Protein AF-A0A3D9LJ90-F1 (afdb_monomer)

Structure (mmCIF, N/CA/C/O backbone):
data_AF-A0A3D9LJ90-F1
#
_entry.id   AF-A0A3D9LJ90-F1
#
loop_
_atom_site.group_PDB
_atom_site.id
_atom_site.type_symbol
_atom_site.label_atom_id
_atom_site.label_alt_id
_atom_site.label_comp_id
_atom_site.label_asym_id
_atom_site.label_entity_id
_atom_site.label_seq_id
_atom_site.pdbx_PDB_ins_code
_atom_site.Cartn_x
_atom_site.Cartn_y
_atom_site.Cartn_z
_atom_site.occupancy
_atom_site.B_iso_or_equiv
_atom_site.auth_seq_id
_atom_site.auth_comp_id
_atom_site.auth_asym_id
_atom_site.auth_atom_id
_atom_site.pdbx_PDB_model_num
ATOM 1 N N . MET A 1 1 ? -1.440 -0.979 -10.809 1.00 59.88 1 MET A N 1
ATOM 2 C CA . MET A 1 1 ? -0.426 -0.053 -10.254 1.00 59.88 1 MET A CA 1
ATOM 3 C C . MET A 1 1 ? -0.822 0.380 -8.851 1.00 59.88 1 MET A C 1
ATOM 5 O O . MET A 1 1 ? 0.051 0.449 -8.005 1.00 59.88 1 MET A O 1
ATOM 9 N N . ASP A 1 2 ? -2.115 0.566 -8.587 1.00 77.44 2 ASP A N 1
ATOM 10 C CA . ASP A 1 2 ? -2.668 0.981 -7.286 1.00 77.44 2 ASP A CA 1
ATOM 11 C C . ASP A 1 2 ? -2.210 0.105 -6.104 1.00 77.44 2 ASP A C 1
ATOM 13 O O . ASP A 1 2 ? -1.869 0.631 -5.050 1.00 77.44 2 ASP A O 1
ATOM 17 N N . VAL A 1 3 ? -2.060 -1.210 -6.318 1.00 85.06 3 VAL A N 1
ATOM 18 C CA . VAL A 1 3 ? -1.510 -2.146 -5.317 1.00 85.06 3 VAL A CA 1
ATOM 19 C C . VAL A 1 3 ? -0.046 -1.838 -4.962 1.00 85.06 3 VAL A C 1
ATOM 21 O O . VAL A 1 3 ? 0.328 -1.920 -3.799 1.00 85.06 3 VAL A O 1
ATOM 24 N N . LEU A 1 4 ? 0.801 -1.433 -5.918 1.00 86.31 4 LEU A N 1
ATOM 25 C CA . LEU A 1 4 ? 2.190 -1.041 -5.616 1.00 86.31 4 LEU A CA 1
ATOM 26 C C . LEU A 1 4 ? 2.243 0.235 -4.782 1.00 86.31 4 LEU A C 1
ATOM 28 O O . LEU A 1 4 ? 3.058 0.345 -3.867 1.00 86.31 4 LEU A O 1
ATOM 32 N N . GLU A 1 5 ? 1.372 1.191 -5.089 1.00 85.31 5 GLU A N 1
ATOM 33 C CA . GLU A 1 5 ? 1.233 2.397 -4.283 1.00 85.31 5 GLU A CA 1
ATOM 34 C C . GLU A 1 5 ? 0.744 2.053 -2.871 1.00 85.31 5 GLU A C 1
ATOM 36 O O . GLU A 1 5 ? 1.328 2.526 -1.897 1.00 85.31 5 GLU A O 1
ATOM 41 N N . ASP A 1 6 ? -0.250 1.170 -2.746 1.00 86.31 6 ASP A N 1
ATOM 42 C CA . ASP A 1 6 ? -0.743 0.683 -1.455 1.00 86.31 6 ASP A CA 1
ATOM 43 C C . ASP A 1 6 ? 0.354 0.002 -0.640 1.00 86.31 6 ASP A C 1
ATOM 45 O O . ASP A 1 6 ? 0.457 0.252 0.562 1.00 86.31 6 ASP A O 1
ATOM 49 N N . ILE A 1 7 ? 1.218 -0.801 -1.271 1.00 87.81 7 ILE A N 1
ATOM 50 C CA . ILE A 1 7 ? 2.355 -1.447 -0.601 1.00 87.81 7 ILE A CA 1
ATOM 51 C C . ILE A 1 7 ? 3.276 -0.378 -0.003 1.00 87.81 7 ILE A C 1
ATOM 53 O O . ILE A 1 7 ? 3.633 -0.449 1.176 1.00 87.81 7 ILE A O 1
ATOM 57 N N . VAL A 1 8 ? 3.636 0.639 -0.790 1.00 85.88 8 VAL A N 1
ATOM 58 C CA . VAL A 1 8 ? 4.549 1.706 -0.354 1.00 85.88 8 VAL A CA 1
ATOM 59 C C . VAL A 1 8 ? 3.926 2.559 0.749 1.00 85.88 8 VAL A C 1
ATOM 61 O O . VAL A 1 8 ? 4.562 2.784 1.780 1.00 85.88 8 VAL A O 1
ATOM 64 N N . LEU A 1 9 ? 2.685 3.017 0.571 1.00 83.06 9 LEU A N 1
ATOM 65 C CA . LEU A 1 9 ? 1.989 3.854 1.553 1.00 83.06 9 LEU A CA 1
ATOM 66 C C . LEU A 1 9 ? 1.747 3.105 2.866 1.00 83.06 9 LEU A C 1
ATOM 68 O O . LEU A 1 9 ? 1.938 3.669 3.946 1.00 83.06 9 LEU A O 1
ATOM 72 N N . THR A 1 10 ? 1.396 1.820 2.786 1.00 84.56 10 THR A N 1
ATOM 73 C CA . THR A 1 10 ? 1.186 0.973 3.965 1.00 84.56 10 THR A CA 1
ATOM 74 C C . THR A 1 10 ? 2.485 0.781 4.714 1.00 84.56 10 THR A C 1
ATOM 76 O O . THR A 1 10 ? 2.557 1.076 5.903 1.00 84.56 10 THR A O 1
ATOM 79 N N . ARG A 1 11 ? 3.555 0.401 4.014 1.00 85.75 11 ARG A N 1
ATOM 80 C CA . ARG A 1 11 ? 4.881 0.258 4.615 1.00 85.75 11 ARG A CA 1
ATOM 81 C C . ARG A 1 11 ? 5.347 1.561 5.268 1.00 85.75 11 ARG A C 1
ATOM 83 O O . ARG A 1 11 ? 5.872 1.521 6.378 1.00 85.75 11 ARG A O 1
ATOM 90 N N . ASN A 1 12 ? 5.146 2.706 4.617 1.00 82.25 12 ASN A N 1
ATOM 91 C CA . ASN A 1 12 ? 5.515 4.009 5.176 1.00 82.25 12 ASN A CA 1
ATOM 92 C C . ASN A 1 12 ? 4.720 4.340 6.445 1.00 82.25 12 ASN A C 1
ATOM 94 O O . ASN A 1 12 ? 5.310 4.804 7.416 1.00 82.25 12 ASN A O 1
ATOM 98 N N . SER A 1 13 ? 3.417 4.051 6.463 1.00 78.50 13 SER A N 1
ATOM 99 C CA . SER A 1 13 ? 2.554 4.271 7.633 1.00 78.50 13 SER A CA 1
ATOM 100 C C . SER A 1 13 ? 2.981 3.425 8.836 1.00 78.50 13 SER A C 1
ATOM 102 O O . SER A 1 13 ? 2.991 3.910 9.964 1.00 78.50 13 SER A O 1
ATOM 104 N N . ILE A 1 14 ? 3.396 2.178 8.591 1.00 80.56 14 ILE A N 1
ATOM 105 C CA . ILE A 1 14 ? 3.900 1.273 9.633 1.00 80.56 14 ILE A CA 1
ATOM 106 C C . ILE A 1 14 ? 5.236 1.770 10.194 1.00 80.56 14 ILE A C 1
ATOM 108 O O . ILE A 1 14 ? 5.447 1.750 11.400 1.00 80.56 14 ILE A O 1
ATOM 112 N N . GLN A 1 15 ? 6.148 2.214 9.328 1.00 79.31 15 GLN A N 1
ATOM 113 C CA . GLN A 1 15 ? 7.474 2.662 9.756 1.00 79.31 15 GLN A CA 1
ATOM 114 C C . GLN A 1 15 ? 7.491 4.000 10.485 1.00 79.31 15 GLN A C 1
ATOM 116 O O . GLN A 1 15 ? 8.378 4.234 11.303 1.00 79.31 15 GLN A O 1
ATOM 121 N N . HIS A 1 16 ? 6.556 4.883 10.156 1.00 75.69 16 HIS A N 1
ATOM 122 C CA . HIS A 1 16 ? 6.471 6.220 10.731 1.00 75.69 16 HIS A CA 1
ATOM 123 C C . HIS A 1 16 ? 5.329 6.346 11.741 1.00 75.69 16 HIS A C 1
ATOM 125 O O . HIS A 1 16 ? 4.818 7.448 11.894 1.00 75.69 16 HIS A O 1
ATOM 131 N N . GLU A 1 17 ? 4.952 5.228 12.381 1.00 66.75 17 GLU A N 1
ATOM 132 C CA . GLU A 1 17 ? 3.908 5.075 13.408 1.00 66.75 17 GLU A CA 1
ATOM 133 C C . GLU A 1 17 ? 2.854 6.187 13.402 1.00 66.75 17 GLU A C 1
ATOM 135 O O . GLU A 1 17 ? 3.001 7.230 14.038 1.00 66.75 17 GLU A O 1
ATOM 140 N N . VAL A 1 18 ? 1.739 5.929 12.716 1.00 67.62 18 VAL A N 1
ATOM 141 C CA . VAL A 1 18 ? 0.588 6.849 12.680 1.00 67.62 18 VAL A CA 1
ATOM 142 C C . VAL A 1 18 ? 0.050 7.150 14.090 1.00 67.62 18 VAL A C 1
ATOM 144 O O . VAL A 1 18 ? -0.534 8.207 14.320 1.00 67.62 18 VAL A O 1
ATOM 147 N N . GLU A 1 19 ? 0.256 6.239 15.045 1.00 66.25 19 GLU A N 1
ATOM 148 C CA . GLU A 1 19 ? -0.187 6.373 16.430 1.00 66.25 19 GLU A CA 1
ATOM 149 C C . GLU A 1 19 ? 0.823 5.719 17.393 1.00 66.25 19 GLU A C 1
ATOM 151 O O . GLU A 1 19 ? 1.175 4.557 17.215 1.00 66.25 19 GLU A O 1
ATOM 156 N N . LEU A 1 20 ? 1.236 6.435 18.448 1.00 64.62 20 LEU A N 1
ATOM 157 C CA . LEU A 1 20 ? 2.211 5.958 19.451 1.00 64.62 20 LEU A CA 1
ATOM 158 C C . LEU A 1 20 ? 1.628 4.957 20.471 1.00 64.62 20 LEU A C 1
ATOM 160 O O . LEU A 1 20 ? 2.362 4.348 21.246 1.00 64.62 20 LEU A O 1
ATOM 164 N N . THR A 1 21 ? 0.302 4.846 20.553 1.00 65.06 21 THR A N 1
ATOM 165 C CA . THR A 1 21 ? -0.414 4.096 21.604 1.00 65.06 21 THR A CA 1
ATOM 166 C C . THR A 1 21 ? -0.860 2.702 21.159 1.00 65.06 21 THR A C 1
ATOM 168 O O . THR A 1 21 ? -1.344 1.925 21.984 1.00 65.06 21 THR A O 1
ATOM 171 N N . SER A 1 22 ? -0.704 2.363 19.877 1.00 65.19 22 SER A N 1
ATOM 172 C CA . SER A 1 22 ? -1.150 1.096 19.296 1.00 65.19 22 SER A CA 1
ATOM 173 C C . SER A 1 22 ? 0.038 0.255 18.843 1.00 65.19 22 SER A C 1
ATOM 175 O O . SER A 1 22 ? 0.892 0.717 18.101 1.00 65.19 22 SER A O 1
ATOM 177 N N . MET A 1 23 ? 0.047 -1.027 19.218 1.00 67.38 23 MET A N 1
ATOM 178 C CA . MET A 1 23 ? 1.009 -2.006 18.689 1.00 67.38 23 MET A CA 1
ATOM 179 C C . MET A 1 23 ? 0.579 -2.610 17.343 1.00 67.38 23 MET A C 1
ATOM 181 O O . MET A 1 23 ? 1.315 -3.408 16.763 1.00 67.38 23 MET A O 1
ATOM 185 N N . ARG A 1 24 ? -0.633 -2.299 16.862 1.00 70.12 24 ARG A N 1
ATOM 186 C CA . ARG A 1 24 ? -1.124 -2.792 15.571 1.00 70.12 24 ARG A CA 1
ATOM 187 C C . ARG A 1 24 ? -0.697 -1.849 14.448 1.00 70.12 24 ARG A C 1
ATOM 189 O O . ARG A 1 24 ? -0.882 -0.640 14.606 1.00 70.12 24 ARG A O 1
ATOM 196 N N . PRO A 1 25 ? -0.207 -2.382 13.313 1.00 71.81 25 PRO A N 1
ATOM 197 C CA . PRO A 1 25 ? 0.098 -1.560 12.158 1.00 71.81 25 PRO A CA 1
ATOM 198 C C . PRO A 1 25 ? -1.180 -0.878 11.653 1.00 71.81 25 PRO A C 1
ATOM 200 O O . PRO A 1 25 ? -2.208 -1.527 11.447 1.00 71.81 25 PRO A O 1
ATOM 203 N N . ARG A 1 26 ? -1.110 0.441 11.478 1.00 74.12 26 ARG A N 1
ATOM 204 C CA . ARG A 1 26 ? -2.214 1.275 10.993 1.00 74.12 26 ARG A CA 1
ATOM 205 C C . ARG A 1 26 ? -1.851 1.936 9.672 1.00 74.12 26 ARG A C 1
ATOM 207 O O . ARG A 1 26 ? -0.673 2.157 9.386 1.00 74.12 26 ARG A O 1
ATOM 214 N N . HIS A 1 27 ? -2.867 2.256 8.879 1.00 71.50 27 HIS A N 1
ATOM 215 C CA . HIS A 1 27 ? -2.694 2.950 7.609 1.00 71.50 27 HIS A CA 1
ATOM 216 C C . HIS A 1 27 ? -3.064 4.430 7.750 1.00 71.50 27 HIS A C 1
ATOM 218 O O . HIS A 1 27 ? -4.095 4.756 8.339 1.00 71.50 27 HIS A O 1
ATOM 224 N N . ALA A 1 28 ? -2.223 5.326 7.229 1.00 64.50 28 ALA A N 1
ATOM 225 C CA . ALA A 1 28 ? -2.569 6.737 7.107 1.00 64.50 28 ALA A CA 1
ATOM 226 C C . ALA A 1 28 ? -3.512 6.943 5.915 1.00 64.50 28 ALA A C 1
ATOM 228 O O . ALA A 1 28 ? -3.366 6.289 4.882 1.00 64.50 28 ALA A O 1
ATOM 229 N N . ASP A 1 29 ? -4.474 7.851 6.068 1.00 61.41 29 ASP A N 1
ATOM 230 C CA . ASP A 1 29 ? -5.514 8.076 5.068 1.00 61.41 29 ASP A CA 1
ATOM 231 C C . ASP A 1 29 ? -4.928 8.558 3.730 1.00 61.41 29 ASP A C 1
ATOM 233 O O . ASP A 1 29 ? -3.978 9.353 3.687 1.00 61.41 29 ASP A O 1
ATOM 237 N N . ARG A 1 30 ? -5.520 8.108 2.619 1.00 59.22 30 ARG A N 1
ATOM 238 C CA . ARG A 1 30 ? -5.280 8.739 1.315 1.00 59.22 30 ARG A CA 1
ATOM 239 C C . ARG A 1 30 ? -6.059 10.056 1.258 1.00 59.22 30 ARG A C 1
ATOM 241 O O . ARG A 1 30 ? -6.969 10.306 2.041 1.00 59.22 30 ARG A O 1
ATOM 248 N N . LYS A 1 31 ? -5.695 10.943 0.325 1.00 57.19 31 LYS A N 1
ATOM 249 C CA . LYS A 1 31 ? -6.401 12.225 0.145 1.00 57.19 31 LYS A CA 1
ATOM 250 C C . LYS A 1 31 ? -7.919 11.993 0.007 1.00 57.19 31 LYS A C 1
ATOM 252 O O . LYS A 1 31 ? -8.298 11.026 -0.656 1.00 57.19 31 LYS A O 1
ATOM 257 N N . PRO A 1 32 ? -8.774 12.888 0.540 1.00 55.44 32 PRO A N 1
ATOM 258 C CA . PRO A 1 32 ? -10.223 12.777 0.392 1.00 55.44 32 PRO A CA 1
ATOM 259 C C . PRO A 1 32 ? -10.628 12.527 -1.069 1.00 55.44 32 PRO A C 1
ATOM 261 O O . PRO A 1 32 ? -10.197 13.257 -1.964 1.00 55.44 32 PRO A O 1
ATOM 264 N N . GLY A 1 33 ? -11.429 11.484 -1.305 1.00 59.53 33 GLY A N 1
ATOM 265 C CA . GLY A 1 33 ? -11.871 11.064 -2.642 1.00 59.53 33 GLY A CA 1
ATOM 266 C C . GLY A 1 33 ? -10.970 10.045 -3.354 1.00 59.53 33 GLY A C 1
ATOM 267 O O . GLY A 1 33 ? -11.294 9.639 -4.468 1.00 59.53 33 GLY A O 1
ATOM 268 N N . ALA A 1 34 ? -9.863 9.616 -2.744 1.00 65.88 34 ALA A N 1
ATOM 269 C CA . ALA A 1 34 ? -9.075 8.490 -3.238 1.00 65.88 34 ALA A CA 1
ATOM 270 C C . ALA A 1 34 ? -9.719 7.142 -2.872 1.00 65.88 34 ALA A C 1
ATOM 272 O O . ALA A 1 34 ? -10.428 7.029 -1.872 1.00 65.88 34 ALA A O 1
ATOM 273 N N . ALA A 1 35 ? -9.445 6.110 -3.674 1.00 70.56 35 ALA A N 1
ATOM 274 C CA . ALA A 1 35 ? -9.876 4.753 -3.361 1.00 70.56 35 ALA A CA 1
ATOM 275 C C . ALA A 1 35 ? -9.187 4.242 -2.074 1.00 70.56 35 ALA A C 1
ATOM 277 O O . ALA A 1 35 ? -7.983 4.493 -1.900 1.00 70.56 35 ALA A O 1
ATOM 278 N N . PRO A 1 36 ? -9.915 3.520 -1.196 1.00 73.62 36 PRO A N 1
ATOM 279 C CA . PRO A 1 36 ? -9.334 2.884 -0.017 1.00 73.62 36 PRO A CA 1
ATOM 280 C C . PRO A 1 36 ? -8.179 1.952 -0.399 1.00 73.62 36 PRO A C 1
ATOM 282 O O . PRO A 1 36 ? -8.199 1.340 -1.468 1.00 73.62 36 PRO A O 1
ATOM 285 N N . SER A 1 37 ? -7.173 1.848 0.471 1.00 82.31 37 SER A N 1
ATOM 286 C CA . SER A 1 37 ? -6.086 0.881 0.282 1.00 82.31 37 SER A CA 1
ATOM 287 C C . SER A 1 37 ? -6.621 -0.548 0.355 1.00 82.31 37 SER A C 1
ATOM 289 O O . SER A 1 37 ? -7.470 -0.857 1.194 1.00 82.31 37 SER A O 1
ATOM 291 N N . VAL A 1 38 ? -6.089 -1.434 -0.491 1.00 83.88 38 VAL A N 1
ATOM 292 C CA . VAL A 1 38 ? -6.463 -2.861 -0.505 1.00 83.88 38 VAL A CA 1
ATOM 293 C C . VAL A 1 38 ? -6.086 -3.609 0.779 1.00 83.88 38 VAL A C 1
ATOM 295 O O . VAL A 1 38 ? -6.558 -4.721 0.995 1.00 83.88 38 VAL A O 1
ATOM 298 N N . PHE A 1 39 ? -5.240 -3.020 1.630 1.00 85.31 39 PHE A N 1
ATOM 299 C CA . PHE A 1 39 ? -4.797 -3.615 2.895 1.00 85.31 39 PHE A CA 1
ATOM 300 C C . PHE A 1 39 ? -5.601 -3.153 4.111 1.00 85.31 39 PHE A C 1
ATOM 302 O O . PHE A 1 39 ? -5.217 -3.457 5.240 1.00 85.31 39 PHE A O 1
ATOM 309 N N . LEU A 1 40 ? -6.662 -2.372 3.921 1.00 83.19 40 LEU A N 1
ATOM 310 C CA . LEU A 1 40 ? -7.530 -1.979 5.025 1.00 83.19 40 LEU A CA 1
ATOM 311 C C . LEU A 1 40 ? -8.488 -3.113 5.387 1.00 83.19 40 LEU A C 1
ATOM 313 O O . LEU A 1 40 ? -8.984 -3.823 4.512 1.00 83.19 40 LEU A O 1
ATOM 317 N N . ASP A 1 41 ? -8.787 -3.254 6.677 1.00 80.62 41 ASP A N 1
ATOM 318 C CA . ASP A 1 41 ? -9.864 -4.140 7.110 1.00 80.62 41 ASP A CA 1
ATOM 319 C C . ASP A 1 41 ? -11.211 -3.644 6.554 1.00 80.62 41 ASP A C 1
ATOM 321 O O . ASP A 1 41 ? -11.654 -2.531 6.845 1.00 80.62 41 ASP A O 1
ATOM 325 N N . ALA A 1 42 ? -11.866 -4.476 5.740 1.00 75.12 42 ALA A N 1
ATOM 326 C CA . ALA A 1 42 ? -13.109 -4.118 5.059 1.00 75.12 42 ALA A CA 1
ATOM 327 C C . ALA A 1 42 ? -14.240 -3.760 6.037 1.00 75.12 42 ALA A C 1
ATOM 329 O O . ALA A 1 42 ? -15.028 -2.861 5.754 1.00 75.12 42 ALA A O 1
ATOM 330 N N . SER A 1 43 ? -14.295 -4.415 7.200 1.00 75.94 43 SER A N 1
ATOM 331 C CA . SER A 1 43 ? -15.313 -4.132 8.214 1.00 75.94 43 SER A CA 1
ATOM 332 C C . SER A 1 43 ? -15.071 -2.785 8.897 1.00 75.94 43 SER A C 1
ATOM 334 O O . SER A 1 43 ? -16.015 -2.034 9.138 1.00 75.94 43 SER A O 1
ATOM 336 N N . GLU A 1 44 ? -13.808 -2.424 9.141 1.00 75.25 44 GLU A N 1
ATOM 337 C CA . GLU A 1 44 ? -13.451 -1.107 9.679 1.00 75.25 44 GLU A CA 1
ATOM 338 C C . GLU A 1 44 ? -13.705 0.000 8.648 1.00 75.25 44 GLU A C 1
ATOM 340 O O . GLU A 1 44 ? -14.204 1.068 8.999 1.00 75.25 44 GLU A O 1
ATOM 345 N N . VAL A 1 45 ? -13.441 -0.265 7.366 1.00 74.06 45 VAL A N 1
ATOM 346 C CA . VAL A 1 45 ? -13.728 0.665 6.263 1.00 74.06 45 VAL A CA 1
ATOM 347 C C . VAL A 1 45 ? -15.229 0.909 6.101 1.00 74.06 45 VAL A C 1
ATOM 349 O O . VAL A 1 45 ? -15.647 2.059 5.963 1.00 74.06 45 VAL A O 1
ATOM 352 N N . GLU A 1 46 ? -16.062 -0.132 6.172 1.00 75.00 46 GLU A N 1
ATOM 353 C CA . GLU A 1 46 ? -17.524 0.012 6.133 1.00 75.00 46 GLU A CA 1
ATOM 354 C C . GLU A 1 46 ? -18.053 0.866 7.293 1.00 75.00 46 GLU A C 1
ATOM 356 O O . GLU A 1 46 ? -18.901 1.740 7.088 1.00 75.00 46 GLU A O 1
ATOM 361 N N . LEU A 1 47 ? -17.514 0.669 8.500 1.00 72.69 47 LEU A N 1
ATOM 362 C CA . LEU A 1 47 ? -17.857 1.484 9.666 1.00 72.69 47 LEU A CA 1
ATOM 363 C C . LEU A 1 47 ? -17.453 2.952 9.471 1.00 72.69 47 LEU A C 1
ATOM 365 O O . LEU A 1 47 ? -18.242 3.845 9.782 1.00 72.69 47 LEU A O 1
ATOM 369 N N . LEU A 1 48 ? -16.270 3.209 8.904 1.00 69.06 48 LEU A N 1
ATOM 370 C CA . LEU A 1 48 ? -15.780 4.562 8.616 1.00 69.06 48 LEU A CA 1
ATOM 371 C C . LEU A 1 48 ? -16.632 5.283 7.563 1.00 69.06 48 LEU A C 1
ATOM 373 O O . LEU A 1 48 ? -16.877 6.482 7.696 1.00 69.06 48 LEU A O 1
ATOM 377 N N . HIS A 1 49 ? -17.132 4.570 6.550 1.00 69.25 49 HIS A N 1
ATOM 378 C CA . HIS A 1 49 ? -18.021 5.137 5.531 1.00 69.25 49 HIS A CA 1
ATOM 379 C C . HIS A 1 49 ? -19.403 5.534 6.071 1.00 69.25 49 HIS A C 1
ATOM 381 O O . HIS A 1 49 ? -20.049 6.414 5.499 1.00 69.25 49 HIS A O 1
ATOM 387 N N . GLY A 1 50 ? -19.859 4.909 7.161 1.00 65.44 50 GLY A N 1
ATOM 388 C CA . GLY A 1 50 ? -21.110 5.255 7.841 1.00 65.44 50 GLY A CA 1
ATOM 389 C C . GLY A 1 50 ? -21.011 6.461 8.784 1.00 65.44 50 GLY A C 1
ATOM 390 O O . GLY A 1 50 ? -22.039 6.942 9.263 1.00 65.44 50 GLY A O 1
ATOM 391 N N . MET A 1 51 ? -19.799 6.949 9.065 1.00 64.31 51 MET A N 1
ATOM 392 C CA . MET A 1 51 ? -19.544 8.085 9.953 1.00 64.31 51 MET A CA 1
ATOM 393 C C . MET A 1 51 ? -19.427 9.392 9.157 1.00 64.31 51 MET A C 1
ATOM 395 O O . MET A 1 51 ? -18.935 9.407 8.030 1.00 64.31 51 MET A O 1
ATOM 399 N N . ASP A 1 52 ? -19.892 10.505 9.736 1.00 59.81 52 ASP A N 1
ATOM 400 C CA . ASP A 1 52 ? -19.805 11.818 9.089 1.00 59.81 52 ASP A CA 1
ATOM 401 C C . ASP A 1 52 ? -18.337 12.192 8.827 1.00 59.81 52 ASP A C 1
ATOM 403 O O . ASP A 1 52 ? -17.523 12.187 9.750 1.00 59.81 52 ASP A O 1
ATOM 407 N N . GLN A 1 53 ? -18.017 12.566 7.582 1.00 57.75 53 GLN A N 1
ATOM 408 C CA . GLN A 1 53 ? -16.655 12.849 7.098 1.00 57.75 53 GLN A CA 1
ATOM 409 C C . GLN A 1 53 ? -15.956 13.968 7.888 1.00 57.75 53 GLN A C 1
ATOM 411 O O . GLN A 1 53 ? -14.730 14.050 7.897 1.00 57.75 53 GLN A O 1
ATOM 416 N N . SER A 1 54 ? -16.727 14.820 8.574 1.00 54.69 54 SER A N 1
ATOM 417 C CA . SER A 1 54 ? -16.221 15.854 9.486 1.00 54.69 54 SER A CA 1
ATOM 418 C C . SER A 1 54 ? -15.652 15.295 10.803 1.00 54.69 54 SER A C 1
ATOM 420 O O . SER A 1 54 ? -14.869 15.966 11.475 1.00 54.69 54 SER A O 1
ATOM 422 N N . THR A 1 55 ? -16.041 14.067 11.159 1.00 51.41 55 THR A N 1
ATOM 423 C CA . THR A 1 55 ? -15.722 13.360 12.412 1.00 51.41 55 THR A CA 1
ATOM 424 C C . THR A 1 55 ? -14.788 12.161 12.179 1.00 51.41 55 THR A C 1
ATOM 426 O O . THR A 1 55 ? -14.163 11.675 13.119 1.00 51.41 55 THR A O 1
ATOM 429 N N . THR A 1 56 ? -14.691 11.680 10.933 1.00 53.16 56 THR A N 1
ATOM 430 C CA . THR A 1 56 ? -13.925 10.485 10.521 1.00 53.16 56 THR A CA 1
ATOM 431 C C . THR A 1 56 ? -12.419 10.647 10.689 1.00 53.16 56 THR A C 1
ATOM 433 O O . THR A 1 56 ? -11.694 9.676 10.907 1.00 53.16 56 THR A O 1
ATOM 436 N N . THR A 1 57 ? -11.923 11.876 10.636 1.00 52.28 57 THR A N 1
ATOM 437 C CA . THR A 1 57 ? -10.503 12.136 10.794 1.00 52.28 57 THR A CA 1
ATOM 438 C C . THR A 1 57 ? -10.132 11.951 12.278 1.00 52.28 57 THR A C 1
ATOM 440 O O . THR A 1 57 ? -10.516 12.760 13.116 1.00 52.28 57 THR A O 1
ATOM 443 N N . TRP A 1 58 ? -9.345 10.915 12.593 1.00 51.28 58 TRP A N 1
ATOM 444 C CA . TRP A 1 58 ? -8.442 10.804 13.763 1.00 51.28 58 TRP A CA 1
ATOM 445 C C . TRP A 1 58 ? -8.843 10.012 15.017 1.00 51.28 58 TRP A C 1
ATOM 447 O O . TRP A 1 58 ? -7.951 9.780 15.830 1.00 51.28 58 TRP A O 1
ATOM 457 N N . LEU A 1 59 ? -10.080 9.548 15.225 1.00 55.25 59 LEU A N 1
ATOM 458 C CA . LEU A 1 59 ? -10.373 8.825 16.484 1.00 55.25 59 LEU A CA 1
ATOM 459 C C . LEU A 1 59 ? -9.815 7.389 16.524 1.00 55.25 59 LEU A C 1
ATOM 461 O O . LEU A 1 59 ? -9.478 6.909 17.604 1.00 55.25 59 LEU A O 1
ATOM 465 N N . ALA A 1 60 ? -9.675 6.724 15.372 1.00 63.22 60 ALA A N 1
ATOM 466 C CA . ALA A 1 60 ? -8.955 5.456 15.236 1.00 63.22 60 ALA A CA 1
ATOM 467 C C . ALA A 1 60 ? -8.648 5.180 13.750 1.00 63.22 60 ALA A C 1
ATOM 469 O O . ALA A 1 60 ? -9.571 4.860 13.002 1.00 63.22 60 ALA A O 1
ATOM 470 N N . PRO A 1 61 ? -7.387 5.289 13.290 1.00 68.94 61 PRO A N 1
ATOM 471 C CA . PRO A 1 61 ? -7.043 4.927 11.916 1.00 68.94 61 PRO A CA 1
ATOM 472 C C . PRO A 1 61 ? -7.310 3.429 11.681 1.00 68.94 61 PRO A C 1
ATOM 474 O O . PRO A 1 61 ? -7.013 2.634 12.581 1.00 68.94 61 PRO A O 1
ATOM 477 N N . PRO A 1 62 ? -7.832 3.011 10.516 1.00 75.50 62 PRO A N 1
ATOM 478 C CA . PRO A 1 62 ? -8.096 1.602 10.256 1.00 75.50 62 PRO A CA 1
ATOM 479 C C . PRO A 1 62 ? -6.804 0.784 10.319 1.00 75.50 62 PRO A C 1
ATOM 481 O O . PRO A 1 62 ? -5.696 1.246 10.006 1.00 75.50 62 PRO A O 1
ATOM 484 N N . THR A 1 63 ? -6.952 -0.442 10.791 1.00 80.50 63 THR A N 1
ATOM 485 C CA . THR A 1 63 ? -5.874 -1.406 10.912 1.00 80.50 63 THR A CA 1
ATOM 486 C C . THR A 1 63 ? -5.513 -1.981 9.552 1.00 80.50 63 THR A C 1
ATOM 488 O O . THR A 1 63 ? -6.340 -2.119 8.649 1.00 80.50 63 THR A O 1
ATOM 491 N N . VAL A 1 64 ? -4.228 -2.293 9.403 1.00 84.69 64 VAL A N 1
ATOM 492 C CA . VAL A 1 64 ? -3.727 -3.005 8.233 1.00 84.69 64 VAL A CA 1
ATOM 493 C C . VAL A 1 64 ? -4.022 -4.488 8.422 1.00 84.69 64 VAL A C 1
ATOM 495 O O . VAL A 1 64 ? -3.558 -5.095 9.391 1.00 84.69 64 VAL A O 1
ATOM 498 N N . HIS A 1 65 ? -4.740 -5.078 7.474 1.00 87.31 65 HIS A N 1
ATOM 499 C CA . HIS A 1 65 ? -5.033 -6.499 7.430 1.00 87.31 65 HIS A CA 1
ATOM 500 C C . HIS A 1 65 ? -4.551 -7.096 6.106 1.00 87.31 65 HIS A C 1
ATOM 502 O O . HIS A 1 65 ? -4.927 -6.653 5.024 1.00 87.31 65 HIS A O 1
ATOM 508 N N . VAL A 1 66 ? -3.718 -8.134 6.198 1.00 86.88 66 VAL A N 1
ATOM 509 C CA . VAL A 1 66 ? -3.229 -8.885 5.037 1.00 86.88 66 VAL A CA 1
ATOM 510 C C . VAL A 1 66 ? -3.819 -10.285 5.101 1.00 86.88 66 VAL A C 1
ATOM 512 O O . VAL A 1 66 ? -3.556 -11.039 6.037 1.00 86.88 66 VAL A O 1
ATOM 515 N N . ASN A 1 67 ? -4.622 -10.626 4.100 1.00 89.75 67 ASN A N 1
ATOM 516 C CA . ASN A 1 67 ? -5.137 -11.975 3.886 1.00 89.75 67 ASN A CA 1
ATOM 517 C C . ASN A 1 67 ? -4.392 -12.652 2.719 1.00 89.75 67 ASN A C 1
ATOM 519 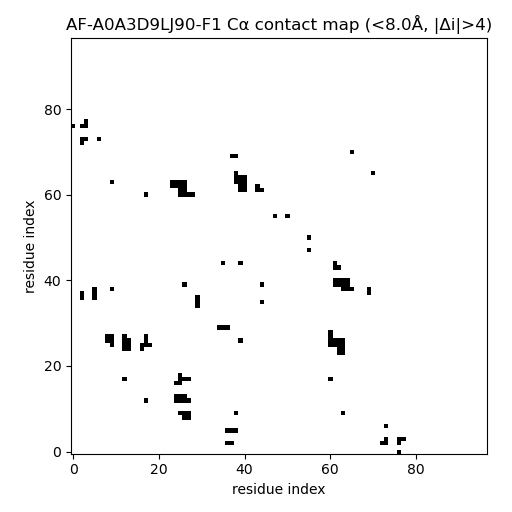O O . ASN A 1 67 ? -3.529 -12.052 2.079 1.00 89.75 67 ASN A O 1
ATOM 523 N N . GLN A 1 68 ? -4.717 -13.914 2.444 1.00 92.31 68 GLN A N 1
ATOM 524 C CA . GLN A 1 68 ? -4.063 -14.665 1.371 1.00 92.31 68 GLN A CA 1
ATOM 525 C C . GLN A 1 68 ? -4.246 -14.003 -0.005 1.00 92.31 68 GLN A C 1
ATOM 527 O O . GLN A 1 68 ? -3.276 -13.849 -0.737 1.00 92.31 68 GLN A O 1
ATOM 532 N N . GLU A 1 69 ? -5.461 -13.563 -0.328 1.00 90.50 69 GLU A N 1
ATOM 533 C CA . GLU A 1 69 ? -5.784 -12.937 -1.616 1.00 90.50 69 GLU A CA 1
ATOM 534 C C . GLU A 1 69 ? -4.987 -11.644 -1.851 1.00 90.50 69 GLU A C 1
ATOM 536 O O . GLU A 1 69 ? -4.373 -11.459 -2.901 1.00 90.50 69 GLU A O 1
ATOM 541 N N . THR A 1 70 ? -4.938 -10.763 -0.851 1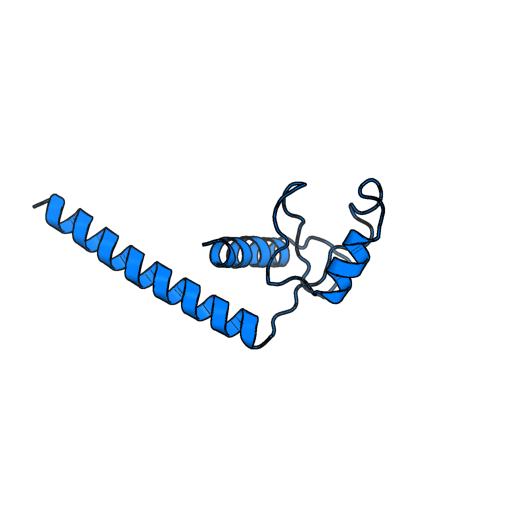.00 89.50 70 THR A N 1
ATOM 542 C CA . THR A 1 70 ? -4.180 -9.503 -0.925 1.00 89.50 70 THR A CA 1
ATOM 543 C C . THR A 1 70 ? -2.678 -9.756 -1.009 1.00 89.50 70 THR A C 1
ATOM 545 O O . THR A 1 70 ? -1.981 -9.036 -1.727 1.00 89.50 70 THR A O 1
ATOM 548 N N . LEU A 1 71 ? -2.167 -10.800 -0.350 1.00 91.69 71 LEU A N 1
ATOM 549 C CA . LEU A 1 71 ? -0.770 -11.215 -0.469 1.00 91.69 71 LEU A CA 1
ATOM 550 C C . LEU A 1 71 ? -0.444 -11.726 -1.880 1.00 91.69 71 LEU A C 1
ATOM 552 O O . LEU A 1 71 ? 0.522 -11.262 -2.484 1.00 91.69 71 LEU A O 1
ATOM 556 N N . GLU A 1 72 ? -1.250 -12.637 -2.420 1.00 94.62 72 GLU A N 1
ATOM 557 C CA . GLU A 1 72 ? -1.070 -13.185 -3.771 1.00 94.62 72 GLU A CA 1
ATOM 558 C C . GLU A 1 72 ? -1.157 -12.080 -4.832 1.00 94.62 72 GLU A C 1
ATOM 560 O O . GLU A 1 72 ? -0.276 -11.964 -5.685 1.00 94.62 72 GLU A O 1
ATOM 565 N N . SER A 1 73 ? -2.151 -11.193 -4.723 1.00 91.56 73 SER A N 1
ATOM 566 C CA . SER A 1 73 ? -2.294 -10.040 -5.617 1.00 91.56 73 SER A CA 1
ATOM 567 C C . SER A 1 73 ? -1.110 -9.072 -5.528 1.00 91.56 73 SER A C 1
ATOM 569 O O . SER A 1 73 ? -0.742 -8.455 -6.535 1.00 91.56 73 SER A O 1
ATOM 571 N N . SER A 1 74 ? -0.516 -8.915 -4.342 1.00 92.50 74 SER A N 1
ATOM 572 C CA . SER A 1 74 ? 0.668 -8.073 -4.146 1.00 92.50 74 SER A CA 1
ATOM 573 C C . SER A 1 74 ? 1.886 -8.656 -4.851 1.00 92.50 74 SER A C 1
ATOM 575 O O . SER A 1 74 ? 2.602 -7.923 -5.533 1.00 92.50 74 SER A O 1
ATOM 577 N N . ILE A 1 75 ? 2.093 -9.969 -4.723 1.00 94.88 75 ILE A N 1
ATOM 578 C CA . ILE A 1 75 ? 3.193 -10.684 -5.376 1.00 94.88 75 ILE A CA 1
ATOM 579 C C . ILE A 1 75 ? 3.057 -10.584 -6.900 1.00 94.88 75 ILE A C 1
ATOM 581 O O . ILE A 1 75 ? 3.987 -10.095 -7.540 1.00 94.88 75 ILE A O 1
ATOM 585 N N . ASP A 1 76 ? 1.890 -10.918 -7.468 1.00 95.44 76 ASP A N 1
ATOM 586 C CA . ASP A 1 76 ? 1.649 -10.826 -8.922 1.00 95.44 76 ASP A CA 1
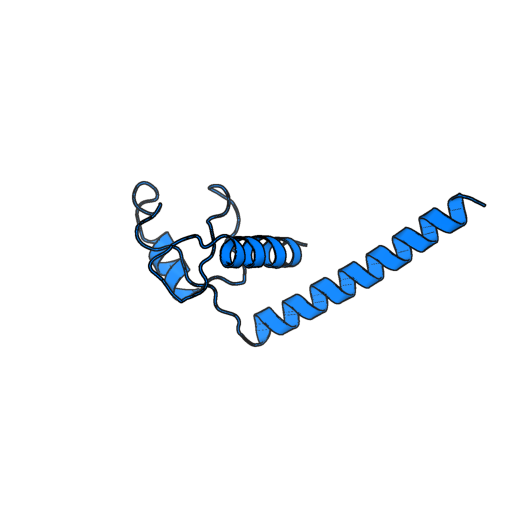ATO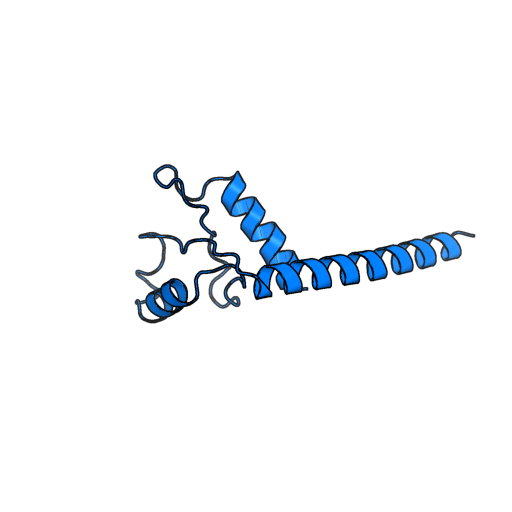M 587 C C . ASP A 1 76 ? 1.918 -9.411 -9.454 1.00 95.44 76 ASP A C 1
ATOM 589 O O . ASP A 1 76 ? 2.591 -9.217 -10.469 1.00 95.44 76 ASP A O 1
ATOM 593 N N . THR A 1 77 ? 1.446 -8.385 -8.737 1.00 94.19 77 THR A N 1
ATOM 594 C CA . THR A 1 77 ? 1.655 -6.996 -9.162 1.00 94.19 77 THR A CA 1
ATOM 595 C C . THR A 1 77 ? 3.143 -6.633 -9.185 1.00 94.19 77 THR A C 1
ATOM 597 O O . THR A 1 77 ? 3.597 -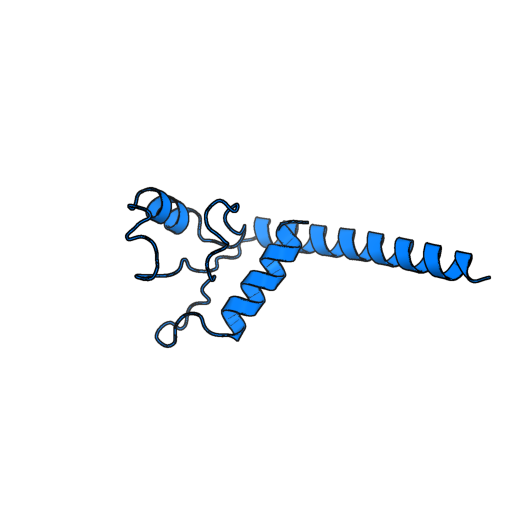5.974 -10.125 1.00 94.19 77 THR A O 1
ATOM 600 N N . VAL A 1 78 ? 3.906 -7.048 -8.169 1.00 94.25 78 VAL A N 1
ATOM 601 C CA . VAL A 1 78 ? 5.352 -6.791 -8.091 1.00 94.25 78 VAL A CA 1
ATOM 602 C C . VAL A 1 78 ? 6.094 -7.530 -9.202 1.00 94.25 78 VAL A C 1
ATOM 604 O O . VAL A 1 78 ? 6.912 -6.914 -9.883 1.00 94.25 78 VAL A O 1
ATOM 607 N N . GLU A 1 79 ? 5.783 -8.803 -9.448 1.00 96.38 79 GLU A N 1
ATOM 608 C CA . GLU A 1 79 ? 6.404 -9.592 -10.519 1.00 96.38 79 GLU A CA 1
ATOM 609 C C . GLU A 1 79 ? 6.167 -8.966 -11.897 1.00 96.38 79 GLU A C 1
ATOM 611 O O . GLU A 1 79 ? 7.103 -8.779 -12.678 1.00 96.38 79 GLU A O 1
ATOM 616 N N . ARG A 1 80 ? 4.928 -8.546 -12.177 1.00 95.25 80 ARG A N 1
ATOM 617 C CA . ARG A 1 80 ? 4.578 -7.865 -13.432 1.00 95.25 80 ARG A CA 1
ATOM 618 C C . ARG A 1 80 ? 5.301 -6.533 -13.589 1.00 95.25 80 ARG A C 1
ATOM 620 O O . ARG A 1 80 ? 5.705 -6.183 -14.698 1.00 95.25 80 ARG A O 1
ATOM 627 N N . PHE A 1 81 ? 5.462 -5.784 -12.500 1.00 94.56 81 PHE A N 1
ATOM 628 C CA . PHE A 1 81 ? 6.210 -4.532 -12.522 1.00 94.56 81 PHE A CA 1
ATOM 629 C C . PHE A 1 81 ? 7.695 -4.754 -12.793 1.00 94.56 81 PHE A C 1
ATOM 631 O O . PHE A 1 81 ? 8.256 -4.044 -13.625 1.00 94.56 81 PHE A O 1
ATOM 638 N N . VAL A 1 82 ? 8.314 -5.745 -12.149 1.00 95.75 82 VAL A N 1
ATOM 639 C CA . VAL A 1 82 ? 9.718 -6.100 -12.393 1.00 95.75 82 VAL A CA 1
ATOM 640 C C . VAL A 1 82 ? 9.913 -6.532 -13.844 1.00 95.75 82 VAL A C 1
ATOM 642 O O . VAL A 1 82 ? 10.759 -5.964 -14.528 1.00 95.75 82 VAL A O 1
ATOM 645 N N . GLY A 1 83 ? 9.065 -7.426 -14.363 1.00 96.69 83 GLY A N 1
ATOM 646 C CA . GLY A 1 83 ? 9.152 -7.860 -15.760 1.00 96.69 83 GLY A CA 1
ATOM 647 C C . GLY A 1 83 ? 9.008 -6.706 -16.760 1.00 96.69 83 GLY A C 1
ATOM 648 O O . GLY A 1 83 ? 9.717 -6.651 -17.765 1.00 96.69 83 GLY A O 1
ATOM 649 N N . TRP A 1 84 ? 8.132 -5.737 -16.476 1.00 96.50 84 TRP A N 1
ATOM 650 C CA . TRP A 1 84 ? 8.046 -4.511 -17.272 1.00 96.50 84 TRP A CA 1
ATOM 651 C C . TRP A 1 84 ? 9.307 -3.642 -17.154 1.00 96.50 84 TRP A C 1
ATOM 653 O O . TRP A 1 84 ? 9.785 -3.117 -18.163 1.00 96.50 84 TRP A O 1
ATOM 663 N N . LEU A 1 85 ? 9.833 -3.467 -15.939 1.00 95.50 85 LEU A N 1
ATOM 664 C CA . LEU A 1 85 ? 10.993 -2.622 -15.674 1.00 95.50 85 LEU A CA 1
ATOM 665 C C . LEU A 1 85 ? 12.240 -3.160 -16.383 1.00 95.50 85 LEU A C 1
ATOM 667 O O . LEU A 1 85 ? 12.948 -2.379 -17.018 1.00 95.50 85 LEU A O 1
ATOM 671 N N . ASP A 1 86 ? 12.460 -4.472 -16.345 1.00 96.81 86 ASP A N 1
ATOM 672 C CA . ASP A 1 86 ? 13.576 -5.131 -17.025 1.00 96.81 86 ASP A CA 1
ATOM 673 C C . ASP A 1 86 ? 13.512 -4.901 -18.542 1.00 96.81 86 ASP A C 1
ATOM 675 O O . ASP A 1 86 ? 14.465 -4.396 -19.140 1.00 96.81 86 ASP A O 1
ATOM 679 N N . ALA A 1 87 ? 12.347 -5.127 -19.159 1.00 96.06 87 ALA A N 1
ATOM 680 C CA . ALA A 1 87 ? 12.143 -4.866 -20.586 1.00 96.06 87 ALA A CA 1
ATOM 681 C C . ALA A 1 87 ? 12.349 -3.380 -20.952 1.00 96.06 87 ALA A C 1
ATOM 683 O O . ALA A 1 87 ? 12.892 -3.037 -22.013 1.00 96.06 87 ALA A O 1
ATOM 684 N N . ALA A 1 88 ? 11.928 -2.466 -20.072 1.00 95.38 88 ALA A N 1
ATOM 685 C CA . ALA A 1 88 ? 12.131 -1.035 -20.257 1.00 95.38 88 ALA A CA 1
ATOM 686 C C . ALA A 1 88 ? 13.618 -0.648 -20.167 1.00 95.38 88 ALA A C 1
ATOM 688 O O . ALA A 1 88 ? 14.080 0.178 -20.962 1.00 95.38 88 ALA A O 1
ATOM 689 N N . ILE A 1 89 ? 14.370 -1.249 -19.240 1.00 95.00 89 ILE A N 1
ATOM 690 C CA . ILE A 1 89 ? 15.820 -1.063 -19.101 1.00 95.00 89 ILE A CA 1
ATOM 691 C C . ILE A 1 89 ? 16.534 -1.559 -20.359 1.00 95.00 89 ILE A C 1
ATOM 693 O O . ILE A 1 89 ? 17.291 -0.792 -20.959 1.00 95.00 89 ILE A O 1
ATOM 697 N N . GLU A 1 90 ? 16.248 -2.780 -20.812 1.00 94.81 90 GLU A N 1
ATOM 698 C CA . GLU A 1 90 ? 16.838 -3.346 -22.030 1.00 94.81 90 GLU A CA 1
ATOM 699 C C . GLU A 1 90 ? 16.591 -2.445 -23.242 1.00 94.81 90 GLU A C 1
ATOM 701 O O . GLU A 1 90 ? 17.527 -2.096 -23.963 1.00 94.81 90 GLU A O 1
ATOM 706 N N . THR A 1 91 ? 15.355 -1.978 -23.426 1.00 95.00 91 THR A N 1
ATOM 707 C CA . THR A 1 91 ? 14.993 -1.064 -24.521 1.00 95.00 91 THR A CA 1
ATOM 708 C C . THR A 1 91 ? 15.801 0.238 -24.485 1.00 95.00 91 THR A C 1
ATOM 710 O O . THR A 1 91 ? 16.130 0.814 -25.525 1.00 95.00 91 THR A O 1
ATOM 713 N N . LYS A 1 92 ? 16.102 0.756 -23.289 1.00 91.62 92 LYS A N 1
ATOM 714 C CA . LYS A 1 92 ? 16.878 1.992 -23.122 1.00 91.62 92 LYS A CA 1
ATOM 715 C C . LYS A 1 92 ? 18.372 1.776 -23.338 1.00 91.62 92 LYS A C 1
ATOM 717 O O . LYS A 1 92 ? 19.014 2.686 -23.860 1.00 91.62 92 LYS A O 1
ATOM 722 N N . LEU A 1 93 ? 18.904 0.615 -22.960 1.00 88.75 93 LEU A N 1
ATOM 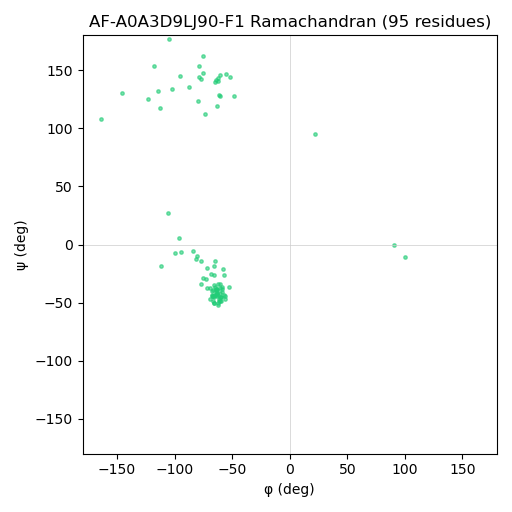72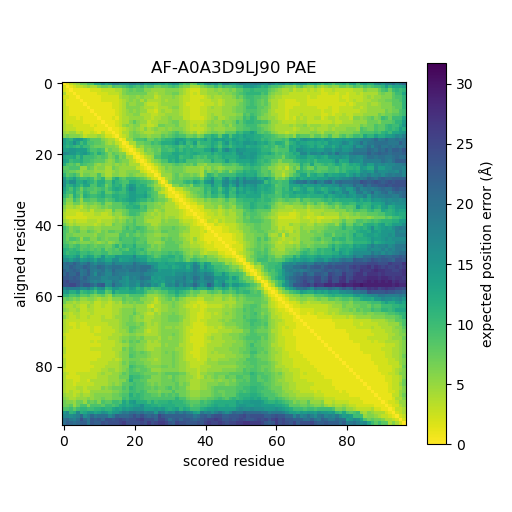3 C CA . LEU A 1 93 ? 20.303 0.253 -23.181 1.00 88.75 93 LEU A CA 1
ATOM 724 C C . LEU A 1 93 ? 20.593 0.034 -24.671 1.00 88.75 93 LEU A C 1
ATOM 726 O O . LEU A 1 93 ? 21.498 0.675 -25.190 1.00 88.75 93 LEU A O 1
ATOM 730 N N . HIS A 1 94 ? 19.753 -0.718 -25.387 1.00 77.44 94 HIS A N 1
ATOM 731 C CA . HIS A 1 94 ? 19.911 -0.941 -26.835 1.00 77.44 94 HIS A CA 1
ATOM 732 C C . HIS A 1 94 ? 19.733 0.328 -27.686 1.00 77.44 94 HIS A C 1
ATOM 734 O O . HIS A 1 94 ? 20.150 0.366 -28.834 1.00 77.44 94 HIS A O 1
ATOM 740 N N . ARG A 1 95 ? 19.108 1.387 -27.153 1.00 68.94 95 ARG A N 1
ATOM 741 C CA . ARG A 1 95 ? 18.996 2.692 -27.836 1.00 68.94 95 ARG A CA 1
ATOM 742 C C . ARG A 1 95 ? 20.260 3.554 -27.692 1.00 68.94 95 ARG A C 1
ATOM 744 O O . ARG A 1 95 ? 20.344 4.613 -28.307 1.00 68.94 95 ARG A O 1
ATOM 751 N N . ARG 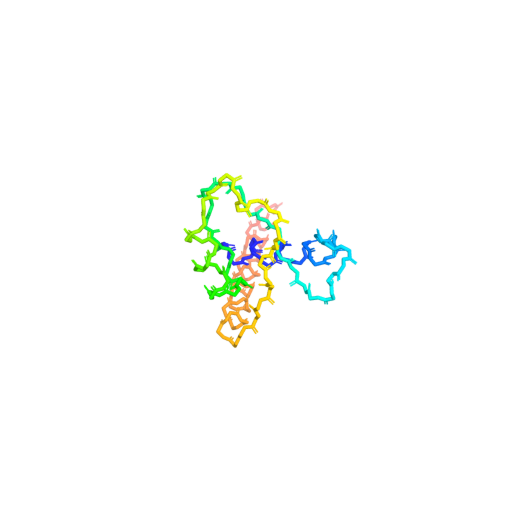A 1 96 ? 21.181 3.184 -26.798 1.00 59.56 96 ARG A N 1
ATOM 752 C CA . ARG A 1 96 ? 22.428 3.925 -26.546 1.00 59.56 96 ARG A CA 1
ATOM 753 C C . ARG A 1 96 ? 23.619 3.401 -27.356 1.00 59.56 96 ARG A C 1
ATOM 755 O O . ARG A 1 96 ? 24.663 4.047 -27.305 1.00 59.56 96 ARG A O 1
ATOM 762 N N . GLU A 1 97 ? 23.451 2.290 -28.068 1.00 51.59 97 GLU A N 1
ATOM 763 C CA . GLU A 1 97 ? 24.391 1.737 -29.056 1.00 51.59 97 GLU A CA 1
ATOM 764 C C . GLU A 1 97 ? 24.004 2.179 -30.474 1.00 51.59 97 GLU A C 1
ATOM 766 O O . GLU A 1 97 ? 24.932 2.430 -31.276 1.00 51.59 97 GLU A O 1
#

Mean predicted aligned error: 8.46 Å

Foldseek 3Di:
DLLVVLVVQQVVQQVVPPDPPDPFRFGDDDPPPDDDRPQFDPVVVVVLVPDDPVPSPDPDGTGGHDDPVSVVVSVVVVVVVVVVVVVVVVVVVVVVD

Solvent-accessible surface area (backbone atoms only — not comparable to full-atom values): 5923 Å² total; per-residue (Å²): 111,70,64,60,52,36,52,53,53,40,53,49,20,48,76,64,52,82,51,96,90,56,94,64,54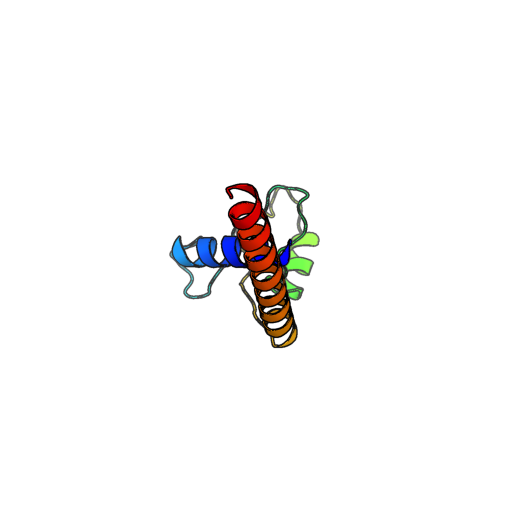,32,41,69,83,70,65,93,90,56,80,80,57,83,41,46,39,65,69,56,49,54,54,50,70,74,41,60,77,92,65,57,75,76,86,70,66,51,44,59,43,84,51,71,68,57,49,53,52,48,50,54,51,50,53,55,48,50,58,51,48,52,55,51,48,52,58,55,56,68,71,74,113

pLDDT: mean 77.61, std 13.69, range [51.28, 96.81]

Secondary structure (DSSP, 8-state):
-HHHHHHHHHHHHHHTTS-TT-SS-BPPPPSTTSPPPTTB-HHHHHHHHTS-TTT-SSS-PPBB---HHHHHHHHHHHHHHHHHHHHHHHHHHHT--

Sequence (97 aa):
MDVLEDIVLTRNSIQHEVELTSMRPRHADRKPGAAPSVFLDASEVELLHGMDQSTTTWLAPPTVHVNQETLESSIDTVERFVGWLDAAIETKLHRRE

Radius of gyration: 17.28 Å; Cα contacts (8 Å, |Δi|>4): 74; chains: 1; bounding box: 46×30×51 Å